Protein AF-A0ABD7A792-F1 (afdb_monomer)

Organism: NCBI:txid111844

Radius of gyration: 14.02 Å; Cα contacts (8 Å, |Δi|>4): 80; chains: 1; bounding box: 35×28×42 Å

Nearest PDB structures (foldseek):
  7xa2-assembly1_A-2  TM=2.336E-01  e=6.949E+00  Thermotoga maritima

Mean predicted aligned error: 5.52 Å

Structure (mmCIF, N/CA/C/O backbone):
data_AF-A0ABD7A792-F1
#
_entry.id   AF-A0ABD7A792-F1
#
loop_
_atom_site.group_PDB
_atom_site.id
_atom_site.type_symbol
_atom_site.label_atom_id
_atom_site.label_alt_id
_atom_site.label_comp_id
_atom_site.label_asym_id
_atom_site.label_entity_id
_atom_site.label_seq_id
_atom_site.pdbx_PDB_ins_code
_atom_site.Cartn_x
_atom_site.Cartn_y
_atom_site.Cartn_z
_atom_site.occupancy
_atom_site.B_iso_or_equiv
_atom_site.auth_seq_id
_atom_site.auth_comp_id
_atom_site.auth_asym_id
_atom_site.auth_atom_id
_atom_site.pdbx_PDB_model_num
ATOM 1 N N . MET A 1 1 ? 11.255 16.588 -22.906 1.00 37.34 1 MET A N 1
ATOM 2 C CA . MET A 1 1 ? 9.846 16.157 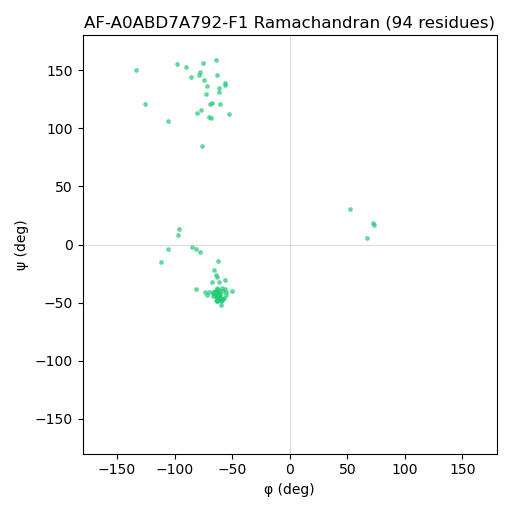-22.775 1.00 37.34 1 MET A CA 1
ATOM 3 C C . MET A 1 1 ? 9.447 16.211 -21.304 1.00 37.34 1 MET A C 1
ATOM 5 O O . MET A 1 1 ? 9.922 15.365 -20.549 1.00 37.34 1 MET A O 1
ATOM 9 N N . PRO A 1 2 ? 8.661 17.200 -20.845 1.00 44.81 2 PRO A N 1
ATOM 10 C CA . PRO A 1 2 ? 8.118 17.163 -19.493 1.00 44.81 2 PRO A CA 1
ATOM 11 C C . PRO A 1 2 ? 7.110 16.012 -19.419 1.00 44.81 2 PRO A C 1
ATOM 13 O O . PRO A 1 2 ? 6.178 15.928 -20.215 1.00 44.81 2 PRO A O 1
ATOM 16 N N . ARG A 1 3 ? 7.336 15.069 -18.504 1.00 52.72 3 ARG A N 1
ATOM 17 C CA . ARG A 1 3 ? 6.417 13.954 -18.270 1.00 52.72 3 ARG A CA 1
ATOM 18 C C . ARG A 1 3 ? 5.153 14.558 -17.652 1.00 52.72 3 ARG A C 1
ATOM 20 O O . ARG A 1 3 ? 5.225 15.030 -16.519 1.00 52.72 3 ARG A O 1
ATOM 27 N N . ILE A 1 4 ? 4.045 14.606 -18.399 1.00 58.41 4 ILE A N 1
ATOM 28 C CA . ILE A 1 4 ? 2.747 15.079 -17.894 1.00 58.41 4 ILE A CA 1
ATOM 29 C C . ILE A 1 4 ? 2.460 14.281 -16.622 1.00 58.41 4 ILE A C 1
ATOM 31 O O . ILE A 1 4 ? 2.323 13.058 -16.663 1.00 58.41 4 ILE A O 1
ATOM 35 N N . ARG A 1 5 ? 2.467 14.955 -15.471 1.00 56.09 5 ARG A N 1
ATOM 36 C CA . ARG A 1 5 ? 2.086 14.342 -14.201 1.00 56.09 5 ARG A CA 1
ATOM 37 C C . ARG A 1 5 ? 0.569 14.253 -14.220 1.00 56.09 5 ARG A C 1
ATOM 39 O O . ARG A 1 5 ? -0.102 15.161 -13.756 1.00 56.09 5 ARG A O 1
ATOM 46 N N . THR A 1 6 ? 0.028 13.200 -14.823 1.00 58.88 6 THR A N 1
ATOM 47 C CA . THR A 1 6 ? -1.391 12.898 -14.661 1.00 58.88 6 THR A CA 1
ATOM 48 C C . THR A 1 6 ? -1.632 12.666 -13.170 1.00 58.88 6 THR A C 1
ATOM 50 O O . THR A 1 6 ? -0.991 11.813 -12.549 1.00 58.88 6 THR A O 1
ATOM 53 N N . GLU A 1 7 ? -2.511 13.471 -12.576 1.00 66.75 7 GLU A N 1
ATOM 54 C CA . GLU A 1 7 ? -2.884 13.389 -11.155 1.00 66.75 7 GLU A CA 1
ATOM 55 C C . GLU A 1 7 ? -3.548 12.046 -10.807 1.00 66.75 7 GLU A C 1
ATOM 57 O O . GLU A 1 7 ? -3.643 11.664 -9.642 1.00 66.75 7 GLU A O 1
ATOM 62 N N . THR A 1 8 ? -3.956 11.300 -11.832 1.00 81.25 8 THR A N 1
ATOM 63 C CA . THR A 1 8 ? -4.622 10.008 -11.749 1.00 81.25 8 THR A CA 1
ATOM 64 C C . THR A 1 8 ? -3.669 8.876 -11.369 1.00 81.25 8 THR A C 1
ATOM 66 O O . THR A 1 8 ? -2.515 8.802 -11.808 1.00 81.25 8 THR A O 1
ATOM 69 N N . LEU A 1 9 ? -4.180 7.963 -10.542 1.00 89.31 9 LEU A N 1
ATOM 70 C CA . LEU A 1 9 ? -3.493 6.740 -10.150 1.00 89.31 9 LEU A CA 1
ATOM 71 C C . LEU A 1 9 ? -3.460 5.760 -11.333 1.00 89.31 9 LEU A C 1
ATOM 73 O O . LEU A 1 9 ? -4.457 5.588 -12.029 1.00 89.31 9 LEU A O 1
ATOM 77 N N . THR A 1 10 ? -2.319 5.118 -11.570 1.00 93.00 10 THR A N 1
ATOM 78 C CA . THR A 1 10 ? -2.218 4.082 -12.617 1.00 93.00 10 THR A CA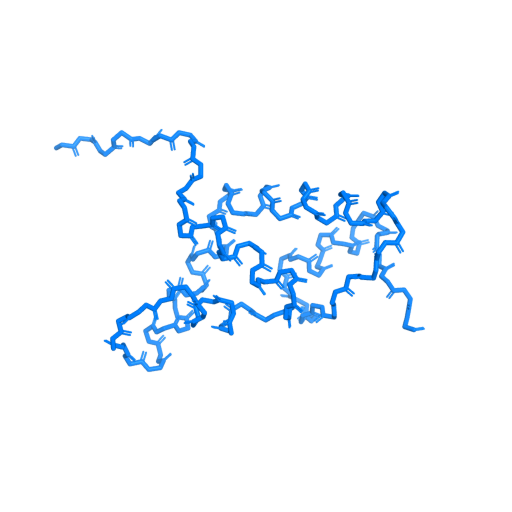 1
ATOM 79 C C . THR A 1 10 ? -2.885 2.775 -12.177 1.00 93.00 10 THR A C 1
ATOM 81 O O . THR A 1 10 ? -2.944 2.483 -10.984 1.00 93.00 10 THR A O 1
ATOM 84 N N . GLU A 1 11 ? -3.301 1.928 -13.122 1.00 93.50 11 GLU A N 1
ATOM 85 C CA . GLU A 1 11 ? -3.889 0.608 -12.819 1.00 93.50 11 GLU A CA 1
ATOM 86 C C . GLU A 1 11 ? -2.966 -0.257 -11.949 1.00 93.50 11 GLU A C 1
ATOM 88 O O . GLU A 1 11 ? -3.402 -0.880 -10.982 1.00 93.50 11 GLU A O 1
ATOM 93 N N . LYS A 1 12 ? -1.656 -0.234 -12.229 1.00 93.56 12 LYS A N 1
ATOM 94 C CA . LYS A 1 12 ? -0.650 -0.949 -11.429 1.00 93.56 12 LYS A CA 1
ATOM 95 C C . LYS A 1 12 ? -0.586 -0.430 -9.991 1.00 93.56 12 LYS A C 1
ATOM 97 O O . LYS A 1 12 ? -0.402 -1.216 -9.065 1.00 93.56 12 LYS A O 1
ATOM 102 N N . GLN A 1 13 ? -0.708 0.883 -9.801 1.00 95.56 13 GLN A N 1
ATOM 103 C CA . GLN A 1 13 ? -0.723 1.508 -8.479 1.00 95.56 13 GLN A CA 1
ATOM 104 C C . GLN A 1 13 ? -2.007 1.181 -7.713 1.00 95.56 13 GLN A C 1
ATOM 106 O O . GLN A 1 13 ? -1.932 0.881 -6.524 1.00 95.56 13 GLN A O 1
ATOM 111 N N . GLU A 1 14 ? -3.162 1.178 -8.378 1.00 96.31 14 GLU A N 1
ATOM 112 C CA . GLU A 1 14 ? -4.429 0.768 -7.763 1.00 96.31 14 GLU A CA 1
ATOM 113 C C . GLU A 1 14 ? -4.377 -0.705 -7.339 1.00 96.31 14 GLU A C 1
ATOM 115 O O . GLU A 1 14 ? -4.633 -1.035 -6.181 1.00 96.31 14 GLU A O 1
ATOM 120 N N . ALA A 1 15 ? -3.931 -1.591 -8.235 1.00 96.69 15 ALA A N 1
ATOM 121 C CA . ALA A 1 15 ? -3.745 -3.006 -7.929 1.00 96.69 15 ALA A CA 1
ATOM 122 C C . ALA A 1 15 ? -2.757 -3.218 -6.768 1.00 96.69 15 ALA A C 1
ATOM 124 O O . ALA A 1 15 ? -2.972 -4.077 -5.910 1.00 96.69 15 ALA A O 1
ATOM 125 N N . PHE A 1 16 ? -1.697 -2.404 -6.696 1.00 97.25 16 PHE A N 1
ATOM 126 C CA . PHE A 1 16 ? -0.743 -2.434 -5.591 1.00 97.25 16 PHE A CA 1
ATOM 127 C C . PHE A 1 16 ? -1.411 -2.048 -4.268 1.00 97.25 16 PHE A C 1
ATOM 129 O O . PHE A 1 16 ? -1.186 -2.720 -3.261 1.00 97.25 16 PHE A O 1
ATOM 136 N N . CYS A 1 17 ? -2.254 -1.010 -4.266 1.00 97.00 17 CYS A N 1
ATOM 137 C CA . CYS A 1 17 ? -2.982 -0.577 -3.075 1.00 97.00 17 CYS A CA 1
ATOM 138 C C . CYS A 1 17 ? -3.868 -1.703 -2.529 1.00 97.00 17 CYS A C 1
ATOM 140 O O . CYS A 1 17 ? -3.802 -2.023 -1.341 1.00 97.00 17 CYS A O 1
ATOM 142 N N . LEU A 1 18 ? -4.639 -2.352 -3.407 1.00 96.69 18 LEU A N 1
ATOM 143 C CA . LEU A 1 18 ? -5.504 -3.476 -3.044 1.00 96.69 18 LEU A CA 1
ATOM 144 C C . LEU A 1 18 ? -4.694 -4.672 -2.520 1.00 96.69 18 LEU A C 1
ATOM 146 O O . LEU A 1 18 ? -5.029 -5.257 -1.489 1.00 96.69 18 LEU A O 1
ATOM 150 N N . ALA A 1 19 ? -3.585 -5.012 -3.183 1.00 96.88 19 ALA A N 1
ATOM 151 C CA . ALA A 1 19 ? -2.708 -6.093 -2.742 1.00 96.88 19 ALA A CA 1
ATOM 152 C C . ALA A 1 19 ? -2.080 -5.799 -1.369 1.00 96.88 19 ALA A C 1
ATOM 154 O O . ALA A 1 19 ? -2.003 -6.686 -0.514 1.00 96.88 19 ALA A O 1
ATOM 155 N N . TYR A 1 20 ? -1.662 -4.555 -1.124 1.00 96.38 20 TYR A N 1
ATOM 156 C CA . TYR A 1 20 ? -1.100 -4.131 0.156 1.00 96.38 20 TYR A CA 1
ATOM 157 C C . TYR A 1 20 ? -2.131 -4.180 1.280 1.00 96.38 20 TYR A C 1
ATOM 159 O O . TYR A 1 20 ? -1.829 -4.700 2.353 1.00 96.38 20 TYR A O 1
ATOM 167 N N . LEU A 1 21 ? -3.358 -3.733 1.021 1.00 94.56 21 LEU A N 1
ATOM 168 C CA . LEU A 1 21 ? -4.454 -3.790 1.984 1.00 94.56 21 LEU A CA 1
ATOM 169 C C . LEU A 1 21 ? -4.888 -5.222 2.318 1.00 94.56 21 LEU A C 1
ATOM 171 O O . LEU A 1 21 ? -5.436 -5.467 3.383 1.00 94.56 21 LEU A O 1
ATOM 175 N N . LYS A 1 22 ? -4.606 -6.188 1.442 1.00 94.12 22 LYS A N 1
ATOM 176 C CA . LYS A 1 22 ? -4.844 -7.607 1.720 1.00 94.12 22 LYS A CA 1
ATOM 177 C C . LYS A 1 22 ? -3.737 -8.241 2.565 1.00 94.12 22 LYS A C 1
ATOM 179 O O . LYS A 1 22 ? -4.019 -9.100 3.392 1.00 94.12 22 LYS A O 1
ATOM 184 N N . CYS A 1 23 ? -2.472 -7.875 2.338 1.00 93.88 23 CYS A N 1
ATOM 185 C CA . CYS A 1 23 ? -1.328 -8.604 2.907 1.00 93.88 23 CYS A CA 1
ATOM 186 C C . CYS A 1 23 ? -0.517 -7.851 3.974 1.00 93.88 23 CYS A C 1
ATOM 188 O O . CYS A 1 23 ? 0.312 -8.469 4.642 1.00 93.88 23 CYS A O 1
ATOM 190 N N . GLY A 1 24 ? -0.682 -6.532 4.104 1.00 93.44 24 GLY A N 1
ATOM 191 C CA . GLY A 1 24 ? 0.060 -5.678 5.040 1.00 93.44 24 GLY A CA 1
ATOM 192 C C . GLY A 1 24 ? 1.563 -5.531 4.746 1.00 93.44 24 GLY A C 1
ATOM 193 O O . GLY A 1 24 ? 2.292 -4.917 5.530 1.00 93.44 24 GLY A O 1
ATOM 194 N N . ASN A 1 25 ? 2.060 -6.082 3.630 1.00 94.25 25 ASN A N 1
ATOM 195 C CA . ASN A 1 25 ? 3.483 -6.127 3.294 1.00 94.25 25 ASN A CA 1
ATOM 196 C C . ASN A 1 25 ? 3.772 -5.520 1.914 1.00 94.25 25 ASN A C 1
ATOM 198 O O . ASN A 1 25 ? 3.302 -6.007 0.889 1.00 94.25 25 ASN A O 1
ATOM 202 N N . ILE A 1 26 ? 4.617 -4.487 1.896 1.00 94.69 26 ILE A N 1
ATOM 203 C CA . ILE A 1 26 ? 4.944 -3.698 0.699 1.00 94.69 26 ILE A CA 1
ATOM 204 C C . ILE A 1 26 ? 5.598 -4.568 -0.387 1.00 94.69 26 ILE A C 1
ATOM 206 O O . ILE A 1 26 ? 5.227 -4.487 -1.555 1.00 94.69 26 ILE A O 1
ATOM 210 N N . LEU A 1 27 ? 6.549 -5.434 -0.017 1.00 94.25 27 LEU A N 1
ATOM 211 C CA . LEU A 1 27 ? 7.255 -6.281 -0.981 1.00 94.25 27 LEU A CA 1
ATOM 212 C C . LEU A 1 27 ? 6.311 -7.309 -1.613 1.00 94.25 27 LEU A C 1
ATOM 214 O O . LEU A 1 27 ? 6.331 -7.475 -2.829 1.00 94.25 27 LEU A O 1
ATOM 218 N N . LYS A 1 28 ? 5.467 -7.961 -0.803 1.00 94.25 28 LYS A N 1
ATOM 219 C CA . LYS A 1 28 ? 4.477 -8.931 -1.303 1.00 94.25 28 LYS A CA 1
ATOM 220 C C . LYS A 1 28 ? 3.441 -8.263 -2.210 1.00 94.25 28 LYS A C 1
ATOM 222 O O . LYS A 1 28 ? 3.109 -8.807 -3.258 1.00 94.25 28 LYS A O 1
ATOM 227 N N . ALA A 1 29 ? 2.978 -7.068 -1.845 1.00 96.12 29 ALA A N 1
ATOM 228 C CA . ALA A 1 29 ? 2.061 -6.290 -2.671 1.00 96.12 29 ALA A CA 1
ATOM 229 C C . ALA A 1 29 ? 2.683 -5.919 -4.024 1.00 96.12 29 ALA A C 1
ATOM 231 O O . ALA A 1 29 ? 2.047 -6.064 -5.063 1.00 96.12 29 ALA A O 1
ATOM 232 N N . TYR A 1 30 ? 3.952 -5.500 -4.026 1.00 95.56 30 TYR A N 1
ATOM 233 C CA . TYR A 1 30 ? 4.663 -5.176 -5.260 1.00 95.56 30 TYR A CA 1
ATOM 234 C C . TYR A 1 30 ? 4.886 -6.410 -6.140 1.00 95.56 30 TYR A C 1
ATOM 236 O O . TYR A 1 30 ? 4.715 -6.335 -7.353 1.00 95.56 30 TYR A O 1
ATOM 244 N N . GLN A 1 31 ? 5.227 -7.551 -5.537 1.00 93.88 31 GLN A N 1
ATOM 245 C CA . GLN A 1 31 ? 5.366 -8.828 -6.241 1.00 93.88 31 GLN A CA 1
ATOM 246 C C . GLN A 1 31 ? 4.076 -9.240 -6.952 1.00 93.88 31 GLN A C 1
ATOM 248 O O . GLN A 1 31 ? 4.141 -9.692 -8.088 1.00 93.88 31 GLN A O 1
ATOM 253 N N . ALA A 1 32 ? 2.916 -9.026 -6.326 1.00 94.31 32 ALA A N 1
ATOM 254 C CA . ALA A 1 32 ? 1.623 -9.378 -6.911 1.00 94.31 32 ALA A CA 1
ATOM 255 C C . ALA A 1 32 ? 1.297 -8.597 -8.198 1.00 94.31 32 ALA A C 1
ATOM 257 O O . ALA A 1 32 ? 0.578 -9.105 -9.051 1.00 94.31 32 ALA A O 1
ATOM 258 N N . VAL A 1 33 ? 1.827 -7.379 -8.351 1.00 93.44 33 VAL A N 1
ATOM 259 C CA . VAL A 1 33 ? 1.563 -6.514 -9.518 1.00 93.44 33 VAL A CA 1
ATOM 260 C C . VAL A 1 33 ? 2.732 -6.424 -10.494 1.00 93.44 33 VAL A C 1
ATOM 262 O O . VAL A 1 33 ? 2.650 -5.732 -11.511 1.00 93.44 33 VAL A O 1
ATOM 265 N N . ASN A 1 34 ? 3.863 -7.052 -10.178 1.00 90.31 34 ASN A N 1
ATOM 266 C CA . ASN A 1 34 ? 5.055 -6.996 -11.006 1.00 90.31 34 ASN A CA 1
ATOM 267 C C . ASN A 1 34 ? 5.260 -8.315 -11.750 1.00 90.31 34 ASN A C 1
ATOM 269 O O . ASN A 1 34 ? 5.733 -9.288 -11.178 1.00 90.31 34 ASN A O 1
ATOM 273 N N . THR A 1 35 ? 4.982 -8.306 -13.051 1.00 77.62 35 THR A N 1
ATOM 274 C CA . THR A 1 35 ? 5.080 -9.474 -13.941 1.00 77.62 35 THR A CA 1
ATOM 275 C C . THR A 1 35 ? 6.484 -9.723 -14.506 1.00 77.62 35 THR A C 1
ATOM 277 O O . THR A 1 35 ? 6.690 -10.686 -15.236 1.00 77.62 35 THR A O 1
ATOM 280 N N . GLY A 1 36 ? 7.464 -8.867 -14.192 1.00 80.38 36 GLY A N 1
ATOM 281 C CA . GLY A 1 36 ? 8.827 -8.959 -14.724 1.00 80.38 36 GLY A CA 1
ATOM 282 C C . GLY A 1 36 ? 9.829 -9.646 -13.791 1.00 80.38 36 GLY A C 1
ATOM 283 O O . GLY A 1 36 ? 9.709 -9.594 -12.565 1.00 80.38 36 GLY A O 1
ATOM 284 N N . THR A 1 37 ? 10.888 -10.212 -14.374 1.00 82.56 37 THR A N 1
ATOM 285 C CA . THR A 1 37 ? 12.038 -10.758 -13.641 1.00 82.56 37 THR A CA 1
ATOM 286 C C . THR A 1 37 ? 12.957 -9.631 -13.165 1.00 82.56 37 THR A C 1
ATOM 288 O O . THR A 1 37 ? 13.550 -8.917 -13.973 1.00 82.56 37 THR A O 1
ATOM 291 N N . MET A 1 38 ? 13.096 -9.458 -11.848 1.00 88.69 38 MET A N 1
ATOM 292 C CA . MET A 1 38 ? 13.990 -8.465 -11.238 1.00 88.69 38 MET A CA 1
ATOM 293 C C . MET A 1 38 ? 14.807 -9.093 -10.111 1.00 88.69 38 MET A C 1
ATOM 295 O O . MET A 1 38 ? 14.331 -9.992 -9.418 1.00 88.69 38 MET A O 1
ATOM 299 N N . LYS A 1 39 ? 16.021 -8.580 -9.871 1.00 90.12 39 LYS A N 1
ATOM 300 C CA . LYS A 1 39 ? 16.824 -8.999 -8.715 1.00 90.12 39 LYS A CA 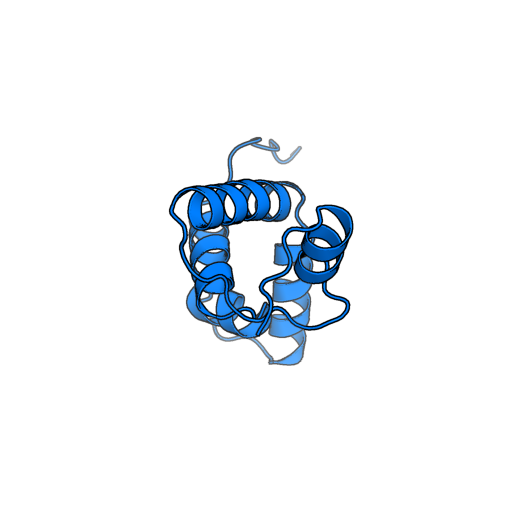1
ATOM 301 C C . LYS A 1 39 ? 16.101 -8.629 -7.404 1.00 90.12 39 LYS A C 1
ATOM 303 O O . LYS A 1 39 ? 15.487 -7.558 -7.336 1.00 90.12 39 LYS A O 1
ATOM 308 N N . PRO A 1 40 ? 16.217 -9.436 -6.329 1.00 86.75 40 PRO A N 1
ATOM 309 C CA . PRO A 1 40 ? 15.490 -9.193 -5.079 1.00 86.75 40 PRO A CA 1
ATOM 310 C C . PRO A 1 40 ? 15.732 -7.813 -4.452 1.00 86.75 40 PRO A C 1
ATOM 312 O O . PRO A 1 40 ? 14.800 -7.193 -3.943 1.00 86.75 40 PRO A O 1
ATOM 315 N N . HIS A 1 41 ? 16.968 -7.302 -4.501 1.00 88.25 41 HIS A N 1
ATOM 316 C CA . HIS A 1 41 ? 17.289 -5.977 -3.958 1.00 88.25 41 HIS A CA 1
ATOM 317 C C . HIS A 1 41 ? 16.609 -4.856 -4.757 1.00 88.25 41 HIS A C 1
ATOM 319 O O . HIS A 1 41 ? 16.029 -3.947 -4.166 1.00 88.25 41 HIS A O 1
ATOM 325 N N . SER A 1 42 ? 16.601 -4.957 -6.091 1.00 92.19 42 SER A N 1
ATOM 326 C CA . SER A 1 42 ? 15.932 -3.994 -6.967 1.00 92.19 42 SER A CA 1
ATOM 327 C C . SER A 1 42 ? 14.424 -4.005 -6.729 1.00 92.19 42 SER A C 1
ATOM 329 O O . SER A 1 42 ? 13.802 -2.951 -6.673 1.00 92.19 42 SER A O 1
ATOM 331 N N . MET A 1 43 ? 13.838 -5.186 -6.522 1.00 93.00 43 MET A N 1
ATOM 332 C CA . MET A 1 43 ? 12.413 -5.330 -6.231 1.00 93.00 43 MET A CA 1
ATOM 333 C C . MET A 1 43 ? 12.016 -4.641 -4.919 1.00 93.00 43 MET A C 1
ATOM 335 O O . MET A 1 43 ? 11.012 -3.935 -4.884 1.00 93.00 43 MET A O 1
ATOM 339 N N . ARG A 1 44 ? 12.821 -4.778 -3.855 1.00 91.88 44 ARG A N 1
ATOM 340 C CA . ARG A 1 44 ? 12.589 -4.062 -2.587 1.00 91.88 44 ARG A CA 1
ATOM 341 C C . ARG A 1 44 ? 12.679 -2.547 -2.756 1.00 91.88 44 ARG A C 1
ATOM 343 O O . ARG A 1 44 ? 11.815 -1.843 -2.243 1.00 91.88 44 ARG A O 1
ATOM 350 N N . ALA A 1 45 ? 13.685 -2.058 -3.485 1.00 93.94 45 ALA A N 1
ATOM 351 C CA . ALA A 1 45 ? 13.833 -0.630 -3.763 1.00 93.94 45 ALA A CA 1
ATOM 352 C C . ALA A 1 45 ? 12.615 -0.081 -4.523 1.00 93.94 45 ALA A C 1
ATOM 354 O O . ALA A 1 45 ? 12.003 0.885 -4.077 1.00 93.94 45 ALA A O 1
ATOM 355 N N . ARG A 1 46 ? 12.176 -0.766 -5.588 1.00 94.19 46 ARG A N 1
ATOM 356 C CA . ARG A 1 46 ? 10.9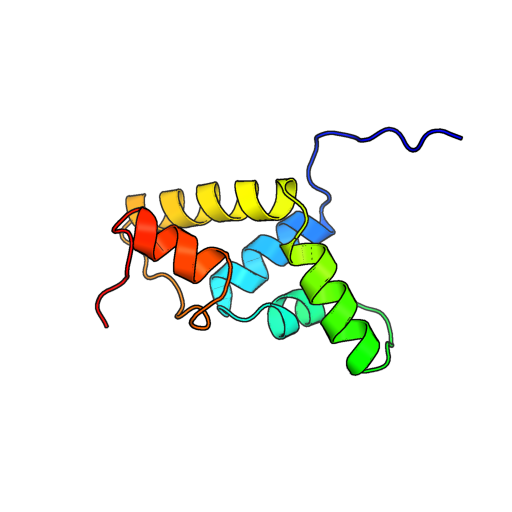80 -0.377 -6.351 1.00 94.19 46 ARG A CA 1
ATOM 357 C C . ARG A 1 46 ? 9.691 -0.424 -5.537 1.00 94.19 46 ARG A C 1
ATOM 359 O O . ARG A 1 46 ? 8.827 0.425 -5.719 1.00 94.19 46 ARG A O 1
ATOM 366 N N . ALA A 1 47 ? 9.551 -1.402 -4.646 1.00 94.75 47 ALA A N 1
ATOM 367 C CA . ALA A 1 47 ? 8.403 -1.491 -3.752 1.00 94.75 47 ALA A CA 1
ATOM 368 C C . ALA A 1 47 ? 8.362 -0.301 -2.774 1.00 94.75 47 ALA A C 1
ATOM 370 O O . ALA A 1 47 ? 7.298 0.264 -2.532 1.00 94.75 47 ALA A O 1
ATOM 371 N N . SER A 1 48 ? 9.528 0.115 -2.265 1.00 94.00 48 SER A N 1
ATOM 372 C CA . SER A 1 48 ? 9.670 1.318 -1.437 1.00 94.00 48 SER A CA 1
ATOM 373 C C . SER A 1 48 ? 9.326 2.590 -2.219 1.00 94.00 48 SER A C 1
ATOM 375 O O . SER A 1 48 ? 8.511 3.387 -1.767 1.00 94.00 48 SER A O 1
ATOM 377 N N . GLU A 1 49 ? 9.869 2.743 -3.433 1.00 94.38 49 GLU A N 1
ATOM 378 C CA . GLU A 1 49 ? 9.533 3.854 -4.337 1.00 94.38 49 GLU A CA 1
ATOM 379 C C . GLU A 1 49 ? 8.023 3.933 -4.609 1.00 94.38 49 GLU A C 1
ATOM 381 O O . GLU A 1 49 ? 7.452 5.017 -4.555 1.00 94.38 49 GLU A O 1
ATOM 386 N N . MET A 1 50 ? 7.369 2.788 -4.849 1.00 95.00 50 MET A N 1
ATOM 387 C CA . MET A 1 50 ? 5.921 2.711 -5.070 1.00 95.00 50 MET A CA 1
ATOM 388 C C . MET A 1 50 ? 5.126 3.196 -3.851 1.00 95.00 50 MET A C 1
ATOM 390 O O . MET A 1 50 ? 4.179 3.960 -4.007 1.00 95.00 50 MET A O 1
ATOM 394 N N . MET A 1 51 ? 5.513 2.775 -2.643 1.00 94.69 51 MET A N 1
ATOM 395 C CA . MET A 1 51 ? 4.849 3.189 -1.401 1.00 94.69 51 MET A CA 1
ATOM 396 C C . MET A 1 51 ? 5.048 4.680 -1.093 1.00 94.69 51 MET A C 1
ATOM 398 O O . MET A 1 51 ? 4.162 5.309 -0.519 1.00 94.69 51 MET A O 1
ATOM 402 N N . ASN A 1 52 ? 6.196 5.240 -1.478 1.00 93.44 52 ASN A N 1
ATOM 403 C CA . ASN A 1 52 ? 6.530 6.647 -1.254 1.00 93.44 52 ASN A CA 1
ATOM 404 C C . ASN A 1 52 ? 5.844 7.605 -2.245 1.00 93.44 52 ASN A C 1
ATOM 406 O O . ASN A 1 52 ? 5.939 8.821 -2.077 1.00 93.44 52 ASN A O 1
ATOM 410 N N . ASP A 1 53 ? 5.147 7.101 -3.269 1.00 93.12 53 ASP A N 1
ATOM 411 C CA . ASP A 1 53 ? 4.318 7.945 -4.131 1.00 93.12 53 ASP A CA 1
ATOM 412 C C . ASP A 1 53 ? 3.102 8.457 -3.339 1.00 93.12 53 ASP A C 1
ATOM 414 O O . ASP A 1 53 ? 2.276 7.682 -2.845 1.00 93.12 53 ASP A O 1
ATOM 418 N N . TYR A 1 54 ? 2.967 9.782 -3.242 1.00 91.50 54 TYR A N 1
ATOM 419 C CA . TYR A 1 54 ? 1.890 10.428 -2.488 1.00 91.50 54 TYR A CA 1
ATOM 420 C C . TYR A 1 54 ? 0.491 9.982 -2.940 1.00 91.50 54 TYR A C 1
ATOM 422 O O . TYR A 1 54 ? -0.430 9.934 -2.124 1.00 91.50 54 TYR A O 1
ATOM 430 N N . ARG A 1 55 ? 0.318 9.623 -4.219 1.00 91.88 55 ARG A N 1
ATOM 431 C CA . ARG A 1 55 ? -0.969 9.180 -4.7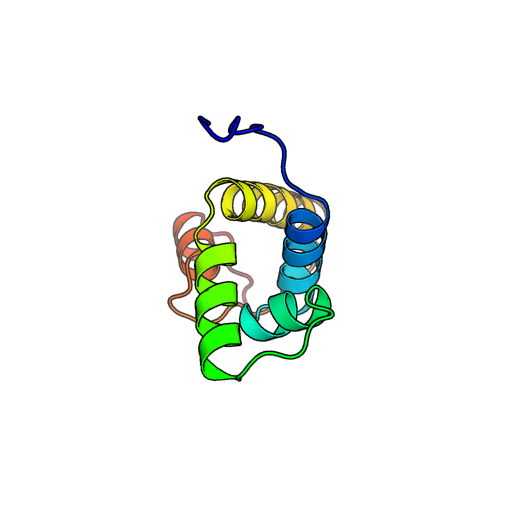76 1.00 91.88 55 ARG A CA 1
ATOM 432 C C . ARG A 1 55 ? -1.337 7.797 -4.264 1.00 91.88 55 ARG A C 1
ATOM 434 O O . ARG A 1 55 ? -2.470 7.586 -3.838 1.00 91.88 55 ARG A O 1
ATOM 441 N N . VAL A 1 56 ? -0.363 6.886 -4.240 1.00 95.25 56 VAL A N 1
ATOM 442 C CA . VAL A 1 56 ? -0.512 5.540 -3.668 1.00 95.25 56 VAL A CA 1
ATOM 443 C C . VAL A 1 56 ? -0.863 5.650 -2.190 1.00 95.25 56 VAL A C 1
ATOM 445 O O . VAL A 1 56 ? -1.823 5.037 -1.725 1.00 95.25 56 VAL A O 1
ATOM 448 N N . PHE A 1 57 ? -0.141 6.494 -1.452 1.00 94.50 57 PHE A N 1
ATOM 449 C CA . PHE A 1 57 ? -0.398 6.676 -0.030 1.00 94.50 57 PHE A CA 1
ATOM 450 C C . PHE A 1 57 ? -1.784 7.276 0.248 1.00 94.50 57 PHE A C 1
ATOM 452 O O . PHE A 1 57 ? -2.512 6.769 1.102 1.00 94.50 57 PHE A O 1
ATOM 459 N N . ASN A 1 58 ? -2.195 8.308 -0.494 1.00 93.81 58 ASN A N 1
ATOM 460 C CA . ASN A 1 58 ? -3.529 8.896 -0.357 1.00 93.81 58 ASN A CA 1
ATOM 461 C C . ASN A 1 58 ? -4.639 7.902 -0.709 1.00 93.81 58 ASN A C 1
ATOM 463 O O . ASN A 1 58 ? -5.642 7.837 0.003 1.00 93.81 58 ASN A O 1
ATOM 467 N N . ARG A 1 59 ? -4.446 7.082 -1.748 1.00 95.44 59 ARG A N 1
ATOM 468 C CA . ARG A 1 59 ? -5.402 6.032 -2.103 1.00 95.44 59 ARG A CA 1
ATOM 469 C C . ARG A 1 59 ? -5.555 5.003 -0.989 1.00 95.44 59 ARG A C 1
ATOM 471 O O . ARG A 1 59 ? -6.676 4.647 -0.633 1.00 95.44 59 ARG A O 1
ATOM 478 N N . LEU A 1 60 ? -4.450 4.561 -0.394 1.00 95.56 60 LEU A N 1
ATOM 479 C CA . LEU A 1 60 ? -4.492 3.623 0.724 1.00 95.56 60 LEU A CA 1
ATOM 480 C C . LEU A 1 60 ? -5.257 4.178 1.929 1.00 95.56 60 LEU A C 1
ATOM 482 O O . LEU A 1 60 ? -6.030 3.436 2.525 1.00 95.56 60 LEU A O 1
ATOM 486 N N . LYS A 1 61 ? -5.104 5.467 2.262 1.00 94.12 61 LYS A N 1
ATOM 487 C CA . LYS A 1 61 ? -5.881 6.099 3.346 1.00 94.12 61 LYS A CA 1
ATOM 488 C C . LYS A 1 61 ? -7.384 6.000 3.097 1.00 94.12 61 LYS A C 1
ATOM 490 O O . LYS A 1 61 ? -8.117 5.601 3.996 1.00 94.12 61 LYS A O 1
ATOM 495 N N . GLN A 1 62 ? -7.826 6.311 1.876 1.00 94.44 62 GLN A N 1
ATOM 496 C CA . GLN A 1 62 ? -9.238 6.208 1.492 1.00 94.44 62 GLN A CA 1
ATOM 497 C C . GLN A 1 62 ? -9.751 4.774 1.638 1.00 94.44 62 GLN A C 1
ATOM 499 O O . GLN A 1 62 ? -10.810 4.551 2.218 1.00 94.44 62 GLN A O 1
ATOM 504 N N . LEU A 1 63 ? -8.989 3.794 1.143 1.00 95.06 63 LEU A N 1
ATOM 505 C CA . LEU A 1 63 ? -9.366 2.386 1.245 1.00 95.06 63 LEU A CA 1
ATOM 506 C C . LEU A 1 63 ? -9.441 1.930 2.705 1.00 95.06 63 LEU A C 1
ATOM 508 O O . LEU A 1 63 ? -10.416 1.303 3.103 1.00 95.06 63 LEU A O 1
ATOM 512 N N . VAL A 1 64 ? -8.450 2.284 3.521 1.00 93.50 64 VAL A N 1
ATOM 513 C CA . VAL A 1 64 ? -8.415 1.964 4.952 1.00 93.50 64 VAL A CA 1
ATOM 514 C C . VAL A 1 64 ? -9.617 2.555 5.690 1.00 93.50 64 VAL A C 1
ATOM 516 O O . VAL A 1 64 ? -10.272 1.848 6.456 1.00 93.50 64 VAL A O 1
ATOM 519 N N . GLN A 1 65 ? -9.941 3.823 5.435 1.00 92.44 65 GLN A N 1
ATOM 520 C CA . GLN A 1 65 ? -11.122 4.473 6.003 1.00 92.44 65 GLN A CA 1
ATOM 521 C C . GLN A 1 65 ? -12.409 3.774 5.562 1.00 92.44 65 GLN A C 1
ATOM 523 O O . GLN A 1 65 ? -13.272 3.520 6.395 1.00 92.44 65 GLN A O 1
ATOM 528 N N . ALA A 1 66 ? -12.518 3.400 4.284 1.00 92.88 66 ALA A N 1
ATOM 529 C CA . ALA A 1 66 ? -13.676 2.678 3.770 1.00 92.88 66 ALA A CA 1
ATOM 530 C C . ALA A 1 66 ? -13.826 1.286 4.411 1.00 92.88 66 ALA A C 1
ATOM 532 O O . ALA A 1 66 ? -14.933 0.905 4.775 1.00 92.88 66 ALA A O 1
ATOM 533 N N . HIS A 1 67 ? -12.729 0.543 4.596 1.00 92.62 67 HIS A N 1
ATOM 534 C CA . HIS A 1 67 ? -12.732 -0.736 5.317 1.00 92.62 67 HIS A CA 1
ATOM 535 C C . HIS A 1 67 ? -13.212 -0.562 6.760 1.00 92.62 67 HIS A C 1
ATOM 537 O O . HIS A 1 67 ? -14.114 -1.269 7.201 1.00 92.62 67 HIS A O 1
ATOM 543 N N . LYS A 1 68 ? -12.668 0.426 7.479 1.00 89.06 68 LYS A N 1
ATOM 544 C CA . LYS A 1 68 ? -13.073 0.720 8.859 1.00 89.06 68 LYS A CA 1
ATOM 545 C C . LYS A 1 68 ? -14.530 1.165 8.960 1.00 89.06 68 LYS A C 1
ATOM 547 O O . LYS A 1 68 ? -15.228 0.703 9.853 1.00 89.06 68 LYS A O 1
ATOM 552 N N . ALA A 1 69 ? -15.007 1.993 8.031 1.00 90.12 69 ALA A N 1
ATOM 553 C CA . ALA A 1 69 ? -16.407 2.411 7.973 1.00 90.12 69 ALA A CA 1
ATOM 554 C C . ALA A 1 69 ? -17.365 1.226 7.763 1.00 90.12 69 ALA A C 1
ATOM 556 O O . ALA A 1 69 ? -18.475 1.239 8.285 1.00 90.12 69 ALA A O 1
ATOM 557 N N . ARG A 1 70 ? -16.928 0.182 7.046 1.00 92.19 70 ARG A N 1
ATOM 558 C CA . ARG A 1 70 ? -17.670 -1.080 6.890 1.00 92.19 70 ARG A CA 1
ATOM 559 C C . ARG A 1 70 ? -17.504 -2.048 8.069 1.00 92.19 70 ARG A C 1
ATOM 561 O O . ARG A 1 70 ? -18.129 -3.101 8.068 1.00 92.19 70 ARG A O 1
ATOM 568 N N . GLY A 1 71 ? -16.667 -1.723 9.058 1.00 89.19 71 GLY A N 1
ATOM 569 C CA . GLY A 1 71 ? -16.337 -2.617 10.173 1.00 89.19 71 GLY A CA 1
ATOM 570 C C . GLY A 1 71 ? -15.414 -3.779 9.787 1.00 89.19 71 GLY A 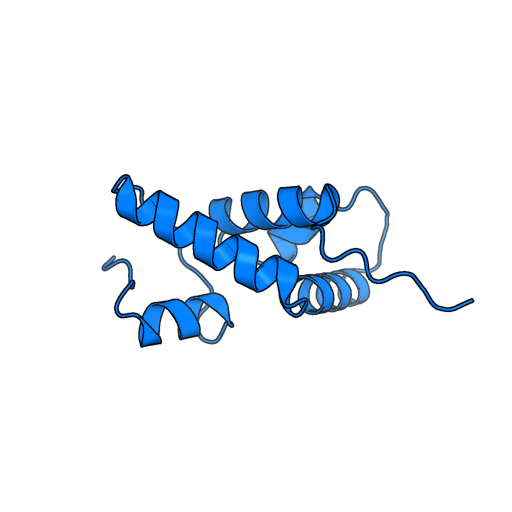C 1
ATOM 571 O O . GLY A 1 71 ? -15.317 -4.761 10.517 1.00 89.19 71 GLY A O 1
ATOM 572 N N . GLU A 1 72 ? -14.733 -3.694 8.643 1.00 89.06 72 GLU A N 1
ATOM 573 C CA . GLU A 1 72 ? -13.827 -4.740 8.176 1.00 89.06 72 GLU A CA 1
ATOM 574 C C . GLU A 1 72 ? -12.474 -4.687 8.895 1.00 89.06 72 GLU A C 1
ATOM 576 O O . GLU A 1 72 ? -11.932 -3.622 9.215 1.00 89.06 72 GLU A O 1
ATOM 581 N N . HIS A 1 73 ? -11.887 -5.865 9.103 1.00 86.94 73 HIS A N 1
ATOM 582 C CA . HIS A 1 73 ? -10.570 -5.994 9.709 1.00 86.94 73 HIS A CA 1
ATOM 583 C C . HIS A 1 73 ? -9.467 -5.546 8.736 1.00 86.94 73 HIS A C 1
ATOM 585 O O . HIS A 1 73 ? -9.395 -6.008 7.597 1.00 86.94 73 HIS A O 1
ATOM 591 N N . LEU A 1 74 ? -8.569 -4.675 9.206 1.00 89.75 74 LEU A N 1
ATOM 592 C CA . LEU A 1 74 ? -7.356 -4.291 8.485 1.00 89.75 74 LEU A CA 1
ATOM 593 C C . LEU A 1 74 ? -6.222 -5.277 8.773 1.00 89.75 74 LEU A C 1
ATOM 595 O O . LEU A 1 74 ? -6.073 -5.691 9.924 1.00 89.75 74 LEU A O 1
ATOM 599 N N . PRO A 1 75 ? -5.358 -5.589 7.791 1.00 91.38 75 PRO A N 1
ATOM 600 C CA . PRO A 1 75 ? -4.208 -6.446 8.031 1.00 91.38 75 PRO A CA 1
ATOM 601 C C . PRO A 1 75 ? -3.229 -5.791 9.011 1.00 91.38 75 PRO A C 1
ATOM 603 O O . PRO A 1 75 ? -3.136 -4.567 9.136 1.00 91.38 75 PRO A O 1
ATOM 606 N N . LYS A 1 76 ? -2.397 -6.620 9.640 1.00 90.44 76 LYS A N 1
ATOM 607 C CA . LYS A 1 76 ? -1.284 -6.129 10.450 1.00 90.44 76 LYS A CA 1
ATOM 608 C C . LYS A 1 76 ? -0.202 -5.516 9.559 1.00 90.44 76 LYS A C 1
ATOM 610 O O . LYS A 1 76 ? 0.529 -6.226 8.867 1.00 90.44 76 LYS A O 1
ATOM 615 N N . PHE A 1 77 ? -0.062 -4.196 9.616 1.00 90.88 77 PHE A N 1
ATOM 616 C CA . PHE A 1 77 ? 1.037 -3.487 8.964 1.00 90.88 77 PHE A CA 1
ATOM 617 C C . PHE A 1 77 ? 2.335 -3.611 9.772 1.00 90.88 77 PHE A C 1
ATOM 619 O O . PHE A 1 77 ? 2.329 -3.703 11.002 1.00 90.88 77 PHE A O 1
ATOM 626 N N . ARG A 1 78 ? 3.483 -3.609 9.083 1.00 87.88 78 ARG A N 1
ATOM 627 C CA . ARG A 1 78 ? 4.799 -3.618 9.742 1.00 87.88 78 ARG A CA 1
ATOM 628 C C . ARG A 1 78 ? 4.959 -2.355 10.599 1.00 87.88 78 ARG A C 1
ATOM 630 O O . ARG A 1 78 ? 4.755 -1.251 10.095 1.00 87.88 78 ARG A O 1
ATOM 637 N N . LYS A 1 79 ? 5.378 -2.512 11.859 1.00 87.56 79 LYS A N 1
ATOM 638 C CA . LYS A 1 79 ? 5.704 -1.390 12.757 1.00 87.56 79 LYS A CA 1
ATOM 639 C C . LYS A 1 79 ? 6.770 -0.481 12.124 1.00 87.56 79 LYS A C 1
ATOM 641 O O . LYS A 1 79 ? 7.722 -0.993 11.531 1.00 87.56 79 LYS A O 1
ATOM 646 N N . GLY A 1 80 ? 6.589 0.836 12.236 1.00 85.88 80 GLY A N 1
ATOM 647 C CA . GLY A 1 80 ? 7.466 1.839 11.611 1.00 85.88 80 GLY A CA 1
ATOM 648 C C . GLY A 1 80 ? 7.323 1.937 10.088 1.00 85.88 80 GLY A C 1
ATOM 649 O O . GLY A 1 80 ? 8.240 2.372 9.401 1.00 85.88 80 GLY A O 1
ATOM 650 N N . SER A 1 81 ? 6.222 1.432 9.522 1.00 89.31 81 SER A N 1
ATOM 651 C CA . SER A 1 81 ? 5.847 1.752 8.141 1.00 89.31 81 SER A CA 1
ATOM 652 C C . SER A 1 81 ? 4.957 2.989 8.118 1.00 89.31 81 SER A C 1
ATOM 654 O O . SER A 1 81 ? 4.193 3.203 9.057 1.00 89.31 81 SER A O 1
ATOM 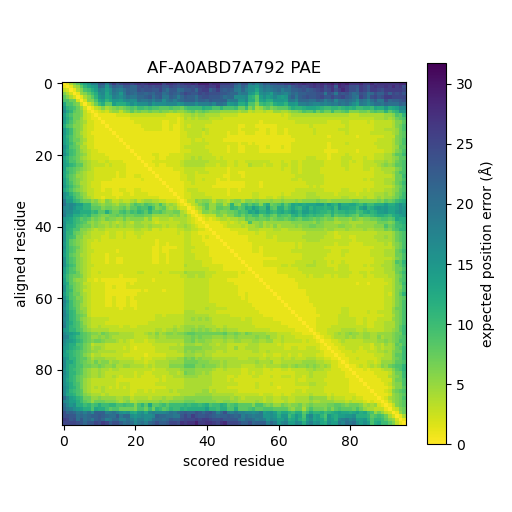656 N N . LEU A 1 82 ? 4.981 3.733 7.007 1.00 89.44 82 LEU A N 1
ATOM 657 C CA . LEU A 1 82 ? 4.168 4.942 6.818 1.00 89.44 82 LEU A CA 1
ATOM 658 C C . LEU A 1 82 ? 2.682 4.723 7.141 1.00 89.44 82 LEU A C 1
ATOM 660 O O . LEU A 1 82 ? 2.040 5.583 7.732 1.00 89.44 82 LEU A O 1
ATOM 664 N N . MET A 1 83 ? 2.126 3.565 6.763 1.00 90.81 83 MET A N 1
ATOM 665 C CA . MET A 1 83 ? 0.724 3.253 7.045 1.00 90.81 83 MET A CA 1
ATOM 666 C C . MET A 1 83 ? 0.488 2.918 8.517 1.00 90.81 83 MET A C 1
ATOM 668 O O . MET A 1 83 ? -0.510 3.354 9.080 1.00 90.81 83 MET A O 1
ATOM 672 N N . ALA A 1 84 ? 1.399 2.162 9.142 1.00 91.38 84 ALA A N 1
ATOM 673 C CA . ALA A 1 84 ? 1.299 1.865 10.565 1.00 91.38 84 ALA A CA 1
ATOM 674 C C . ALA A 1 84 ? 1.320 3.164 11.374 1.00 91.38 84 ALA A C 1
ATOM 676 O O . ALA A 1 84 ? 0.388 3.398 12.129 1.00 91.38 84 ALA A O 1
ATOM 677 N N . GLU A 1 85 ? 2.309 4.029 11.137 1.00 91.38 85 GLU A N 1
ATOM 678 C CA . GLU A 1 85 ? 2.445 5.335 11.795 1.00 91.38 85 GLU A CA 1
ATOM 679 C C . GLU A 1 85 ? 1.213 6.214 11.585 1.00 91.38 85 GLU A C 1
ATOM 681 O O . GLU A 1 85 ? 0.662 6.742 12.548 1.00 91.38 85 GLU A O 1
ATOM 686 N N . TRP A 1 86 ? 0.714 6.301 10.349 1.00 92.50 86 TRP A N 1
ATOM 687 C CA . TRP A 1 86 ? -0.496 7.063 10.055 1.00 92.50 86 TRP A CA 1
ATOM 688 C C . TRP A 1 86 ? -1.720 6.534 10.815 1.00 92.50 86 TRP A C 1
ATOM 690 O O . TRP A 1 86 ? -2.476 7.327 11.373 1.00 92.50 86 TRP A O 1
ATOM 700 N N . LEU A 1 87 ? -1.910 5.214 10.895 1.00 90.81 87 LEU A N 1
ATOM 701 C CA . LEU A 1 87 ? -2.989 4.614 11.687 1.00 90.81 87 LEU A CA 1
ATOM 702 C C . LEU A 1 87 ? -2.857 4.934 13.177 1.00 90.81 87 LEU A C 1
ATOM 704 O O . LEU A 1 87 ? -3.871 5.182 13.829 1.00 90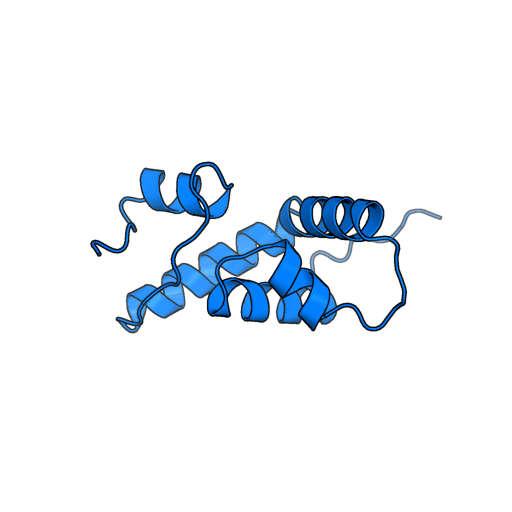.81 87 LEU A O 1
ATOM 708 N N . GLU A 1 88 ? -1.631 4.941 13.709 1.00 89.62 88 GLU A N 1
ATOM 709 C CA . GLU A 1 88 ? -1.378 5.307 15.103 1.00 89.62 88 GLU A CA 1
ATOM 710 C C . GLU A 1 88 ? -1.777 6.756 15.371 1.00 89.62 88 GLU A C 1
ATOM 712 O O . GLU A 1 88 ? -2.517 7.016 16.313 1.00 89.62 88 GLU A O 1
ATOM 717 N N . SER A 1 89 ? -1.351 7.685 14.512 1.00 89.19 89 SER A N 1
ATOM 718 C CA . SER A 1 89 ? -1.663 9.111 14.656 1.00 89.19 89 SER A CA 1
ATOM 719 C C . SER A 1 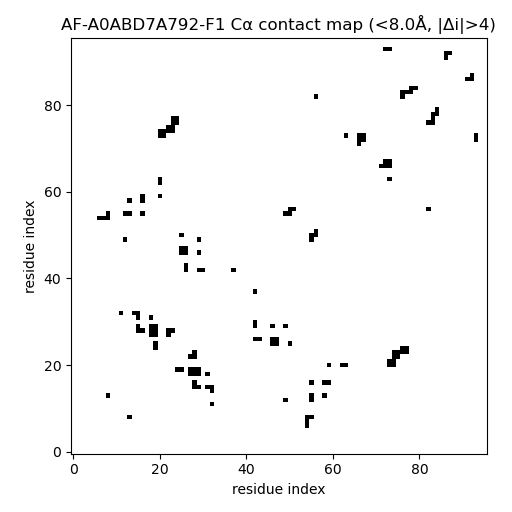89 ? -3.153 9.427 14.531 1.00 89.19 89 SER A C 1
ATOM 721 O O . SER A 1 89 ? -3.607 10.429 15.071 1.00 89.19 89 SER A O 1
ATOM 723 N N . ASN A 1 90 ? -3.918 8.595 13.820 1.00 87.31 90 ASN A N 1
ATOM 724 C CA . ASN A 1 90 ? -5.357 8.784 13.628 1.00 87.31 90 ASN A CA 1
ATOM 725 C C . ASN A 1 90 ? -6.206 7.963 14.614 1.00 87.31 90 ASN A C 1
ATOM 727 O O . ASN A 1 90 ? -7.420 7.906 14.447 1.00 87.31 90 ASN A O 1
ATOM 731 N N . ASN A 1 91 ? -5.597 7.310 15.616 1.00 82.44 91 ASN A N 1
ATOM 732 C CA . ASN A 1 91 ? -6.280 6.399 16.547 1.00 82.44 91 ASN A CA 1
ATOM 733 C C . ASN A 1 91 ? -7.108 5.304 15.837 1.00 82.44 91 ASN A C 1
ATOM 735 O O . ASN A 1 91 ? -8.113 4.827 16.351 1.00 82.44 91 ASN A O 1
ATOM 739 N N . LEU A 1 92 ? -6.671 4.883 14.645 1.00 75.62 92 LEU A N 1
ATOM 740 C CA . LEU A 1 92 ? -7.335 3.873 13.810 1.00 75.62 92 LEU A CA 1
ATOM 741 C C . LEU A 1 92 ? -6.740 2.467 14.002 1.00 75.62 92 LEU A C 1
ATOM 743 O O . LEU A 1 92 ? -6.997 1.571 13.186 1.00 75.62 92 LEU A O 1
ATOM 747 N N . LYS A 1 93 ? -5.921 2.259 15.045 1.00 64.75 93 LYS A N 1
ATOM 748 C CA . LYS A 1 93 ? -5.286 0.960 15.305 1.00 64.75 93 LYS A CA 1
ATOM 749 C C . LYS A 1 93 ? -6.359 -0.128 15.414 1.00 64.75 93 LYS A C 1
ATOM 751 O O . LYS A 1 93 ? -7.447 0.086 15.938 1.00 64.75 93 LYS A O 1
ATOM 756 N N . ASN A 1 94 ? -6.076 -1.286 14.825 1.00 57.50 94 ASN A N 1
ATOM 757 C CA . ASN A 1 94 ? -6.823 -2.499 15.131 1.00 57.50 94 ASN A CA 1
ATOM 758 C C . ASN A 1 94 ? -6.230 -3.030 16.435 1.00 57.50 94 ASN A C 1
ATOM 760 O O . ASN A 1 94 ? -5.052 -3.397 16.435 1.00 57.50 94 ASN A O 1
ATOM 764 N N . ASP A 1 95 ? -7.008 -3.013 17.516 1.00 51.47 95 ASP A N 1
ATOM 765 C CA . ASP A 1 95 ? -6.668 -3.820 18.684 1.00 51.47 95 ASP A CA 1
ATOM 766 C C . ASP A 1 95 ? -6.671 -5.303 18.255 1.00 51.47 95 ASP A C 1
ATOM 768 O O . ASP A 1 95 ? -7.520 -5.692 17.442 1.00 51.47 95 ASP A O 1
ATOM 772 N N . PRO A 1 96 ? -5.649 -6.079 18.663 1.00 50.84 96 PRO A N 1
ATOM 773 C CA . PRO A 1 96 ? -5.462 -7.467 18.250 1.00 50.84 96 PRO A CA 1
ATOM 774 C C . PRO A 1 96 ? -6.590 -8.397 18.702 1.00 50.84 96 PRO A C 1
ATOM 776 O O . PRO A 1 96 ? -7.160 -8.165 19.790 1.00 50.84 96 PRO A O 1
#

pLDDT: mean 87.42, std 12.79, range [37.34, 97.25]

InterPro domains:
  IPR005335 Terminase small subunit [PF03592] (9-70)
  IPR038713 Terminase small subunit, N-terminal DNA-binding domain, HTH motif superfamily [G3DSA:1.10.10.1400] (4-70)

Foldseek 3Di:
DPDPPPLDDDPLLVQLLVLCQVALDLLRSQVVSDPDDDDSVVSVVVSVVSCPPPSSVVVNVVVLVVCVVVVHDTDDHDPPDPVNVVCVVVVVDDDD

Sequence (96 aa):
MPRIRTETLTEKQEAFCLAYLKCGNILKAYQAVNTGTMKPHSMRARASEMMNDYRVFNRLKQLVQAHKARGEHLPKFRKGSLMAEWLESNNLKNDP

Solvent-accessible surface area (backbone atoms only — not comparable to full-atom values): 5746 Å² total; per-residue (Å²): 131,85,76,80,78,66,92,67,80,49,72,62,49,52,52,26,43,56,38,23,60,67,63,28,34,58,56,64,12,40,54,76,63,48,94,70,93,69,59,72,70,59,47,47,52,50,22,50,54,54,59,70,33,66,65,46,46,53,50,42,52,55,52,52,52,52,36,52,74,71,70,48,87,75,50,75,50,51,86,89,33,75,65,37,50,51,29,56,78,67,73,59,63,77,82,131

Secondary structure (DSSP, 8-state):
------SSPPHHHHHHHHHHHHHS-HHHHHHHH--S---HHHHHHHHHHHHT-HHHHHHHHHHHHHHHHTTPPPP-PPTTSHHHHHHHHTT-----